Protein AF-A0A2U3MX87-F1 (afdb_monomer_lite)

Sequence (143 aa):
MASKYKKFPMKTIKDWESEDWVVFGEHQTQVGLPLYKGRIYGETYGHYAVILTKELVDFIKNSDLKLAELTLSLCISKDILACFKRRLNIQRKMHIPDYAWIEQHQEELMSLKKKQLQEFFQITAGQVDYRRNLLKRMKKDIK

pLDDT: mean 85.89, std 11.56, range [35.12, 94.75]

Foldseek 3Di:
DDPPDDQDFDDWDAAPVRFIWTFRDWDAFQQRDIWTWTGGPPDPDDDIDTGHHPVNVVCLVPDPDDLVVNCRRGVHDSVNVVVVCVVVVVDDPPPDPPVVVLVVCVVVLVPPDLVVCCVVVVDDSVVSVVSNVVSVVVVVVVD

Secondary structure (DSSP, 8-state):
------PPP-EEEE-TTS-EEEEEEEEE-TTSPEEEEEEETT--SS--EEE--HHHHHHHHH----HHHHHHHTT--HHHHHHHHHHTT---------HHHHHHTHHHHHHS-HHHHHHHHT--HHHHHHHHHHHHHHHHHT-

Radius of gyration: 24.62 Å; chains: 1; bounding box: 60×38×57 Å

Organism: NCBI:txid2126983

Structure (mmCIF, N/CA/C/O backbone):
data_AF-A0A2U3MX87-F1
#
_entry.id   AF-A0A2U3MX87-F1
#
loop_
_atom_site.group_PDB
_atom_site.id
_atom_site.type_symbol
_atom_site.label_atom_id
_atom_site.label_alt_id
_atom_site.label_comp_id
_atom_site.label_asym_id
_atom_site.label_entity_id
_atom_site.label_seq_id
_atom_site.pdbx_PDB_ins_code
_atom_site.Cartn_x
_atom_site.Cartn_y
_atom_site.Cartn_z
_atom_site.occupancy
_atom_site.B_iso_or_equiv
_atom_site.auth_seq_id
_atom_site.auth_comp_id
_atom_site.auth_asym_id
_atom_site.auth_atom_id
_atom_site.pdbx_PDB_model_num
ATOM 1 N N . MET A 1 1 ? 30.511 26.321 -10.573 1.00 35.12 1 MET A N 1
ATOM 2 C CA . MET A 1 1 ? 29.399 26.079 -11.521 1.00 35.12 1 MET A CA 1
ATOM 3 C C . MET A 1 1 ? 29.299 24.578 -11.756 1.00 35.12 1 MET A C 1
ATOM 5 O O . MET A 1 1 ? 30.197 24.016 -12.365 1.00 35.12 1 MET A O 1
ATOM 9 N N . ALA A 1 2 ? 28.297 23.900 -11.191 1.00 42.16 2 ALA A N 1
ATOM 10 C CA . ALA A 1 2 ? 28.156 22.453 -11.360 1.00 42.16 2 ALA A CA 1
ATOM 11 C C . ALA A 1 2 ? 27.646 22.154 -12.778 1.00 42.16 2 ALA A C 1
ATOM 13 O O . ALA A 1 2 ? 26.519 22.514 -13.121 1.00 42.16 2 ALA A O 1
ATOM 14 N N . SER A 1 3 ? 28.494 21.536 -13.602 1.00 44.50 3 SER A N 1
ATOM 15 C CA . SER A 1 3 ? 28.123 21.018 -14.919 1.00 44.50 3 SER A CA 1
ATOM 16 C C . SER A 1 3 ? 26.895 20.109 -14.779 1.00 44.50 3 SER A C 1
ATOM 18 O O . SER A 1 3 ? 26.948 19.073 -14.114 1.00 44.50 3 SER A O 1
ATOM 20 N N . LYS A 1 4 ? 25.756 20.519 -15.351 1.00 50.88 4 LYS A N 1
ATOM 21 C CA . LYS A 1 4 ? 24.553 19.682 -15.444 1.00 50.88 4 LYS A CA 1
ATOM 22 C C . LYS A 1 4 ? 24.839 18.580 -16.464 1.00 50.88 4 LYS A C 1
ATOM 24 O O . LYS A 1 4 ? 24.606 18.769 -17.654 1.00 50.88 4 LYS A O 1
ATOM 29 N N . TYR A 1 5 ? 25.360 17.443 -16.007 1.00 58.97 5 TYR A N 1
ATOM 30 C CA . TYR A 1 5 ? 25.562 16.270 -16.855 1.00 58.97 5 TYR A CA 1
ATOM 31 C C . TYR A 1 5 ? 24.258 15.909 -17.582 1.00 58.97 5 TYR A C 1
ATOM 33 O O . TYR A 1 5 ? 23.215 15.692 -16.957 1.00 58.97 5 TYR A O 1
ATOM 41 N N . LYS A 1 6 ? 24.316 15.870 -18.917 1.00 62.91 6 LYS A N 1
ATOM 42 C CA . LYS A 1 6 ? 23.206 15.438 -19.770 1.00 62.91 6 LYS A CA 1
ATOM 43 C C . LYS A 1 6 ? 22.998 13.943 -19.524 1.00 62.91 6 LYS A C 1
ATOM 45 O O . LYS A 1 6 ? 23.899 13.148 -19.765 1.00 62.91 6 LYS A O 1
ATOM 50 N N . LYS A 1 7 ? 21.839 13.562 -18.983 1.00 69.62 7 LYS A N 1
ATOM 51 C CA . LYS A 1 7 ? 21.504 12.148 -18.779 1.00 69.62 7 LYS A CA 1
ATOM 52 C C . LYS A 1 7 ? 21.136 11.538 -20.124 1.00 69.62 7 LYS A C 1
ATOM 54 O O . LYS A 1 7 ? 20.241 12.046 -20.798 1.00 69.62 7 LYS A O 1
ATOM 59 N N . PHE A 1 8 ? 21.832 10.475 -20.502 1.00 78.31 8 PHE A N 1
ATOM 60 C CA . PHE A 1 8 ? 21.557 9.741 -21.729 1.00 78.31 8 PHE A CA 1
ATOM 61 C C . PHE A 1 8 ? 20.572 8.601 -21.451 1.00 78.31 8 PHE A C 1
ATOM 63 O O . PHE A 1 8 ? 20.643 7.991 -20.381 1.00 78.31 8 PHE A O 1
ATOM 70 N N . PRO A 1 9 ? 19.633 8.337 -22.374 1.00 85.50 9 PRO A N 1
ATOM 71 C CA . PRO A 1 9 ? 18.716 7.215 -22.242 1.00 85.50 9 PRO A CA 1
ATOM 72 C C . PRO A 1 9 ? 19.496 5.898 -22.323 1.00 85.50 9 PRO A C 1
ATOM 74 O O . PRO A 1 9 ? 20.356 5.736 -23.183 1.00 85.50 9 PRO A O 1
ATOM 77 N N . MET A 1 10 ? 19.199 4.970 -21.417 1.00 87.31 10 MET A N 1
ATOM 78 C CA . MET A 1 10 ? 19.843 3.656 -21.352 1.00 87.31 10 MET A CA 1
ATOM 79 C C . MET A 1 10 ? 19.109 2.638 -22.225 1.00 87.31 10 MET A C 1
ATOM 81 O O . MET A 1 10 ? 19.714 1.966 -23.051 1.00 87.31 10 MET A O 1
ATOM 85 N N . LYS A 1 11 ? 17.795 2.514 -22.018 1.00 92.25 11 LYS A N 1
ATOM 86 C CA . LYS A 1 11 ? 16.914 1.558 -22.699 1.00 92.25 11 LYS A CA 1
ATOM 87 C C . LYS A 1 11 ? 15.463 2.022 -22.612 1.00 92.25 11 LYS A C 1
ATOM 89 O O . LYS A 1 11 ? 15.142 2.879 -21.787 1.00 92.25 11 LYS A O 1
ATOM 94 N N . THR A 1 12 ? 14.597 1.429 -23.424 1.00 93.19 12 THR A N 1
ATOM 95 C CA . THR A 1 12 ? 13.142 1.563 -23.291 1.00 93.19 12 THR A CA 1
ATOM 96 C C . THR A 1 12 ? 12.591 0.294 -22.657 1.00 93.19 12 THR A C 1
ATOM 98 O O . THR A 1 12 ? 12.984 -0.803 -23.053 1.00 93.19 12 THR A O 1
ATOM 101 N N . ILE A 1 13 ? 11.715 0.433 -21.667 1.00 94.38 13 ILE A N 1
ATOM 102 C CA . ILE A 1 13 ? 11.019 -0.690 -21.029 1.00 94.38 13 ILE A CA 1
ATOM 103 C C . ILE A 1 13 ? 9.522 -0.418 -20.988 1.00 94.38 13 ILE A C 1
ATOM 105 O O . ILE A 1 13 ? 9.110 0.737 -21.053 1.00 94.38 13 ILE A O 1
ATOM 109 N N . LYS A 1 14 ? 8.729 -1.475 -20.818 1.00 94.62 14 LYS A N 1
ATOM 110 C CA . LYS A 1 14 ? 7.302 -1.347 -20.536 1.00 94.62 14 LYS A CA 1
ATOM 111 C C . LYS A 1 14 ? 7.030 -1.356 -19.039 1.00 94.62 14 LYS A C 1
ATOM 113 O O . LYS A 1 14 ? 7.656 -2.116 -18.295 1.00 94.62 14 LYS A O 1
ATOM 118 N N . ASP A 1 15 ? 6.103 -0.516 -18.605 1.00 93.75 15 ASP A N 1
ATOM 119 C CA . ASP A 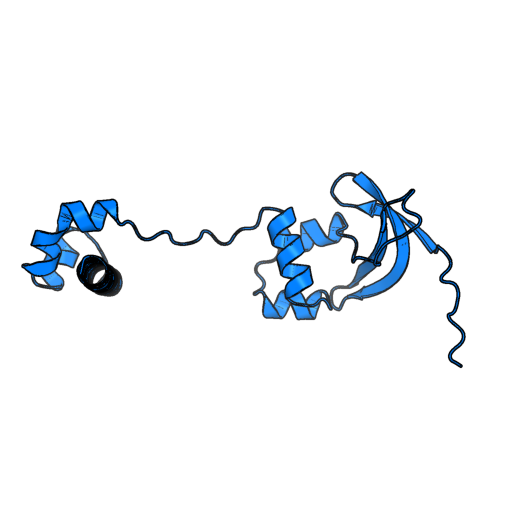1 15 ? 5.553 -0.595 -17.258 1.00 93.75 15 ASP A CA 1
ATOM 120 C C . ASP A 1 15 ? 4.474 -1.693 -17.152 1.00 93.75 15 ASP A C 1
ATOM 122 O O . ASP A 1 15 ? 4.228 -2.460 -18.089 1.00 93.75 15 ASP A O 1
ATOM 126 N N . TRP A 1 16 ? 3.855 -1.816 -15.978 1.00 93.56 16 TRP A N 1
ATOM 127 C CA . TRP A 1 16 ? 2.817 -2.815 -15.718 1.00 93.56 16 TRP A CA 1
ATOM 128 C C . TRP A 1 16 ? 1.516 -2.617 -16.523 1.00 93.56 16 TRP A C 1
ATOM 130 O O . TRP A 1 16 ? 0.759 -3.579 -16.656 1.00 93.56 16 TRP A O 1
ATOM 140 N N . GLU A 1 17 ? 1.271 -1.425 -17.079 1.00 92.81 17 GLU A N 1
ATOM 141 C CA . GLU A 1 17 ? 0.129 -1.100 -17.955 1.00 92.81 17 GLU A CA 1
ATOM 142 C C . GLU A 1 17 ? 0.505 -1.187 -19.444 1.00 92.81 17 GLU A C 1
ATOM 144 O O . GLU A 1 17 ? -0.309 -0.892 -20.313 1.00 92.81 17 GLU A O 1
ATOM 149 N N . SER A 1 18 ? 1.709 -1.685 -19.756 1.00 92.25 18 SER A N 1
ATOM 150 C CA . SER A 1 18 ? 2.283 -1.774 -21.108 1.00 92.25 18 SER A CA 1
ATOM 151 C C . SER A 1 18 ? 2.653 -0.429 -21.748 1.00 92.25 18 SER A C 1
ATOM 153 O O . SER A 1 18 ? 2.941 -0.393 -22.952 1.00 92.25 18 SER A O 1
ATOM 155 N N . GLU A 1 19 ? 2.709 0.646 -20.959 1.00 92.88 19 GLU A N 1
ATOM 156 C CA . GLU A 1 19 ? 3.188 1.961 -21.383 1.00 92.88 19 GLU A CA 1
ATOM 157 C C . GLU A 1 19 ? 4.709 1.927 -21.572 1.00 92.88 19 GLU A C 1
ATOM 159 O O . GLU A 1 19 ? 5.429 1.302 -20.792 1.00 92.88 19 GLU A O 1
ATOM 164 N N . ASP A 1 20 ? 5.214 2.583 -22.617 1.00 94.00 20 ASP A N 1
ATOM 165 C CA . ASP A 1 20 ? 6.646 2.637 -22.907 1.00 94.00 20 ASP A CA 1
ATOM 166 C C . ASP A 1 20 ? 7.332 3.755 -22.116 1.00 94.00 20 ASP A C 1
ATOM 168 O O . ASP A 1 20 ? 6.909 4.909 -22.122 1.00 94.00 20 ASP A O 1
ATOM 172 N N . TRP A 1 21 ? 8.445 3.419 -21.471 1.00 94.44 21 TRP A N 1
ATOM 173 C CA . TRP A 1 21 ? 9.229 4.319 -20.635 1.00 94.44 21 TRP A CA 1
ATOM 174 C C . TRP A 1 21 ? 10.694 4.314 -21.046 1.00 94.44 21 TRP A C 1
ATOM 176 O O . TRP A 1 21 ? 11.309 3.266 -21.231 1.00 94.44 21 TRP A O 1
ATOM 186 N N . VAL A 1 22 ? 11.293 5.499 -21.106 1.00 93.12 22 VAL A N 1
ATOM 187 C CA . VAL A 1 22 ? 12.729 5.670 -21.332 1.00 93.12 22 VAL A CA 1
ATOM 188 C C . VAL A 1 22 ? 13.450 5.678 -19.989 1.00 93.12 22 VAL A C 1
ATOM 190 O O . VAL A 1 22 ? 13.208 6.540 -19.139 1.00 93.12 22 VAL A O 1
ATOM 193 N N . VAL A 1 23 ? 14.365 4.730 -19.807 1.00 93.56 23 VAL A N 1
ATOM 194 C CA . VAL A 1 23 ? 15.144 4.526 -18.582 1.00 93.56 23 VAL A CA 1
ATOM 195 C C . VAL A 1 23 ? 16.404 5.384 -18.601 1.00 93.56 23 VAL A C 1
ATOM 197 O O . VAL A 1 23 ? 17.135 5.407 -19.587 1.00 93.56 23 VAL A O 1
ATOM 200 N N . PHE A 1 24 ? 16.691 6.047 -17.482 1.00 91.00 24 PHE A N 1
ATOM 201 C CA . PHE A 1 24 ? 17.898 6.861 -17.271 1.00 91.00 24 PHE A CA 1
ATOM 202 C C . PHE A 1 24 ? 18.685 6.449 -16.021 1.00 91.00 24 PHE A C 1
ATOM 204 O O . PHE A 1 24 ? 19.724 7.036 -15.721 1.00 91.00 24 PHE A O 1
ATOM 211 N N . GLY A 1 25 ? 18.169 5.490 -15.254 1.00 90.25 25 GLY A N 1
ATOM 212 C CA . GLY A 1 25 ? 18.844 4.913 -14.103 1.00 90.25 25 GLY A CA 1
ATOM 213 C C . GLY A 1 25 ? 18.256 3.556 -13.745 1.00 90.25 25 GLY A C 1
ATOM 214 O O . GLY A 1 25 ? 17.055 3.327 -13.895 1.00 90.25 25 GLY A O 1
ATOM 215 N N . GLU A 1 26 ? 19.118 2.680 -13.254 1.00 92.50 26 GLU A N 1
ATOM 216 C CA . GLU A 1 26 ? 18.798 1.336 -12.790 1.00 92.50 26 GLU A CA 1
ATOM 217 C C . GLU A 1 26 ? 19.509 1.120 -11.452 1.00 92.50 26 GLU A C 1
ATOM 219 O O . GLU A 1 26 ? 20.669 1.506 -11.289 1.00 92.50 26 GLU A O 1
ATOM 224 N N . HIS A 1 27 ? 18.803 0.550 -10.482 1.00 90.25 27 HIS A N 1
ATOM 225 C CA . HIS A 1 27 ? 19.359 0.175 -9.187 1.00 90.25 27 HIS A CA 1
ATOM 226 C C . HIS A 1 27 ? 18.832 -1.196 -8.777 1.00 90.25 27 HIS A C 1
ATOM 228 O O . HIS A 1 27 ? 17.669 -1.504 -9.018 1.00 90.25 27 HIS A O 1
ATOM 234 N N . GLN A 1 28 ? 19.674 -2.008 -8.147 1.00 91.31 28 GLN A N 1
ATOM 235 C CA . GLN A 1 28 ? 19.262 -3.309 -7.632 1.00 91.31 28 GLN A CA 1
ATOM 236 C C . GLN A 1 28 ? 18.696 -3.177 -6.222 1.00 91.31 28 GLN A C 1
ATOM 238 O O . GLN A 1 28 ? 19.302 -2.556 -5.352 1.00 91.31 28 GLN A O 1
ATOM 243 N N . THR A 1 29 ? 17.519 -3.754 -6.008 1.00 91.69 29 THR A N 1
ATOM 244 C CA . THR A 1 29 ? 16.879 -3.808 -4.689 1.00 91.69 29 THR A CA 1
ATOM 245 C C . THR A 1 29 ? 17.495 -4.911 -3.823 1.00 91.69 29 THR A C 1
ATOM 247 O O . THR A 1 29 ? 18.214 -5.775 -4.323 1.00 91.69 29 THR A O 1
ATOM 250 N N . GLN A 1 30 ? 17.202 -4.928 -2.517 1.00 90.38 30 GLN A N 1
ATOM 251 C CA . GLN A 1 30 ? 17.708 -5.981 -1.617 1.00 90.38 30 GLN A CA 1
ATOM 252 C C . GLN A 1 30 ? 17.171 -7.372 -1.975 1.00 90.38 30 GLN A C 1
ATOM 254 O O . GLN A 1 30 ? 17.795 -8.378 -1.653 1.00 90.38 30 GLN A O 1
ATOM 259 N N . VAL A 1 31 ? 16.024 -7.424 -2.653 1.00 89.62 31 VAL A N 1
ATOM 260 C CA . VAL A 1 31 ? 15.382 -8.661 -3.119 1.00 89.62 31 VAL A CA 1
ATOM 261 C C . VAL A 1 31 ? 15.819 -9.070 -4.528 1.00 89.62 31 VAL A C 1
ATOM 263 O O . VAL A 1 31 ? 15.266 -10.010 -5.087 1.00 89.62 31 VAL A O 1
ATOM 266 N N . GLY A 1 32 ? 16.800 -8.374 -5.115 1.00 90.00 32 GLY A N 1
ATOM 267 C CA . GLY A 1 32 ? 17.340 -8.687 -6.442 1.00 90.00 32 GLY A CA 1
ATOM 268 C C . GLY A 1 32 ? 16.436 -8.291 -7.613 1.00 90.00 32 GLY A C 1
ATOM 269 O O . GLY A 1 32 ? 16.704 -8.681 -8.746 1.00 90.00 32 GLY A O 1
ATOM 270 N N . LEU A 1 33 ? 15.368 -7.527 -7.357 1.00 91.56 33 LEU A N 1
ATOM 271 C CA . LEU A 1 33 ? 14.526 -6.956 -8.407 1.00 91.56 33 LEU A CA 1
ATOM 272 C C . LEU A 1 33 ? 15.131 -5.641 -8.913 1.00 91.56 33 LEU A C 1
ATOM 274 O O . LEU A 1 33 ? 15.530 -4.808 -8.086 1.00 91.56 33 LEU A O 1
ATOM 278 N N . PRO A 1 34 ? 15.163 -5.402 -10.233 1.00 92.00 34 PRO A N 1
ATOM 279 C CA . PRO A 1 34 ? 15.655 -4.150 -10.776 1.00 92.00 34 PRO A CA 1
ATOM 280 C C . PRO A 1 34 ? 14.636 -3.022 -10.572 1.00 92.00 34 PRO A C 1
ATOM 282 O O . PRO A 1 34 ? 13.465 -3.115 -10.942 1.00 92.00 34 PRO A O 1
ATOM 285 N N . LEU A 1 35 ? 15.105 -1.908 -10.017 1.00 93.75 35 LEU A N 1
ATOM 286 C CA . LEU A 1 35 ? 14.351 -0.671 -9.893 1.00 93.75 35 LEU A CA 1
ATOM 287 C C . LEU A 1 35 ? 14.780 0.310 -10.982 1.00 93.75 35 LEU A C 1
ATOM 289 O O . LEU A 1 35 ? 15.917 0.790 -11.002 1.00 93.75 35 LEU A O 1
ATOM 293 N N . TYR A 1 36 ? 13.848 0.652 -11.865 1.00 94.62 36 TYR A N 1
ATOM 294 C CA . TYR A 1 36 ? 14.102 1.572 -12.965 1.00 94.62 36 TYR A CA 1
ATOM 295 C C . TYR A 1 36 ? 13.620 2.981 -12.657 1.00 94.62 36 TYR A C 1
ATOM 297 O O . TYR A 1 36 ? 12.546 3.184 -12.092 1.00 94.62 36 TYR A O 1
ATOM 305 N N . LYS A 1 37 ? 14.403 3.972 -13.079 1.00 93.19 37 LYS A N 1
ATOM 306 C CA . LYS A 1 37 ? 14.041 5.384 -13.010 1.00 93.19 37 LYS A CA 1
ATOM 307 C C . LYS A 1 37 ? 14.084 5.998 -14.400 1.00 93.19 37 LYS A C 1
ATOM 309 O O . LYS A 1 37 ? 15.097 5.921 -15.096 1.00 93.19 37 LYS A O 1
ATOM 314 N N . GLY A 1 38 ? 12.991 6.634 -14.791 1.00 93.12 38 GLY A N 1
ATOM 315 C CA . GLY A 1 38 ? 12.823 7.120 -16.149 1.00 93.12 38 GLY A CA 1
ATOM 316 C C . GLY A 1 38 ? 11.667 8.090 -16.311 1.00 93.12 38 GLY A C 1
ATOM 317 O O . GLY A 1 38 ? 11.218 8.702 -15.343 1.00 93.12 38 GLY A O 1
ATOM 318 N N . ARG A 1 39 ? 11.234 8.250 -17.555 1.00 92.12 39 ARG A N 1
ATOM 319 C CA . ARG A 1 39 ? 10.082 9.066 -17.959 1.00 92.12 39 ARG A CA 1
ATOM 320 C C . ARG A 1 39 ? 9.307 8.344 -19.055 1.00 92.12 39 ARG A C 1
ATOM 322 O O . ARG A 1 39 ? 9.882 7.472 -19.710 1.00 92.12 39 ARG A O 1
ATOM 329 N N . ILE A 1 40 ? 8.061 8.739 -19.269 1.00 90.12 40 ILE A N 1
ATOM 330 C CA . ILE A 1 40 ? 7.224 8.190 -20.335 1.00 90.12 40 ILE A CA 1
ATOM 331 C C . ILE A 1 40 ? 7.875 8.482 -21.694 1.00 90.12 40 ILE A C 1
ATOM 333 O O . ILE A 1 40 ? 8.507 9.525 -21.906 1.00 90.12 40 ILE A O 1
ATOM 337 N N . TYR A 1 41 ? 7.797 7.519 -22.608 1.00 87.56 41 TYR A N 1
ATOM 338 C CA . TYR A 1 41 ? 8.317 7.662 -23.959 1.00 87.56 41 TYR A CA 1
ATOM 339 C C . TYR A 1 41 ? 7.591 8.794 -24.697 1.00 87.56 41 TYR A C 1
ATOM 341 O O . TYR A 1 41 ? 6.371 8.887 -24.679 1.00 87.56 41 TYR A O 1
ATOM 349 N N . GLY A 1 42 ? 8.354 9.673 -25.348 1.00 82.62 42 GLY A N 1
ATOM 350 C CA . GLY A 1 42 ? 7.817 10.859 -26.025 1.00 82.62 42 GLY A CA 1
ATOM 351 C C . GLY A 1 42 ? 7.740 12.119 -25.154 1.00 82.62 42 GLY A C 1
ATOM 352 O O . GLY A 1 42 ? 7.656 13.214 -25.705 1.00 82.62 42 GLY A O 1
ATOM 353 N N . GLU A 1 43 ? 7.874 12.021 -23.825 1.00 82.62 43 GLU A N 1
ATOM 354 C CA . GLU A 1 43 ? 7.946 13.211 -22.969 1.00 82.62 43 GLU A CA 1
ATOM 355 C C . GLU A 1 43 ? 9.351 13.832 -22.961 1.00 82.62 43 GLU A C 1
ATOM 357 O O . GLU A 1 43 ? 10.344 13.232 -22.533 1.00 82.62 43 GLU A O 1
ATOM 362 N N . THR A 1 44 ? 9.449 15.084 -23.411 1.00 72.31 44 THR A N 1
ATOM 363 C CA . THR A 1 44 ? 10.723 15.822 -23.472 1.00 72.31 44 THR A CA 1
ATOM 364 C C . THR A 1 44 ? 11.054 16.532 -22.158 1.00 72.31 44 THR A C 1
ATOM 366 O O . THR A 1 44 ? 12.234 16.676 -21.821 1.00 72.31 44 THR A O 1
ATOM 369 N N . TYR A 1 45 ? 10.030 16.913 -21.391 1.00 71.38 45 TYR A N 1
ATOM 370 C CA . TYR A 1 45 ? 10.113 17.657 -20.132 1.00 71.38 45 TYR A CA 1
ATOM 371 C C . TYR A 1 45 ? 9.391 16.892 -19.019 1.00 71.38 45 TYR A C 1
ATOM 373 O O . TYR A 1 45 ? 8.391 16.241 -19.284 1.00 71.38 45 TYR A O 1
ATOM 381 N N . GLY A 1 46 ? 9.892 16.966 -17.784 1.00 70.25 46 GLY A N 1
ATOM 382 C CA . GLY A 1 46 ? 9.280 16.290 -16.636 1.00 70.25 46 GLY A CA 1
ATOM 383 C C . GLY A 1 46 ? 10.296 15.784 -15.613 1.00 70.25 46 GLY A C 1
ATOM 384 O O . GLY A 1 46 ? 11.507 15.760 -15.858 1.00 70.25 46 GLY A O 1
ATOM 385 N N . HIS A 1 47 ? 9.798 15.390 -14.440 1.00 79.12 47 HIS A N 1
ATOM 386 C CA . HIS A 1 47 ? 10.609 14.750 -13.406 1.00 79.12 47 HIS A CA 1
ATOM 387 C C . HIS A 1 47 ? 10.756 13.254 -13.684 1.00 79.12 47 HIS A C 1
ATOM 389 O O . HIS A 1 47 ? 9.800 12.578 -14.044 1.00 79.12 47 HIS A O 1
ATOM 395 N N . TYR A 1 48 ? 11.953 12.717 -13.448 1.00 88.50 48 TYR A N 1
ATOM 396 C CA . TYR A 1 48 ? 12.173 11.276 -13.501 1.00 88.50 48 TYR A CA 1
ATOM 397 C C . TYR A 1 48 ? 11.409 10.568 -12.377 1.00 88.50 48 TYR A C 1
ATOM 399 O O . TYR A 1 48 ? 11.665 10.843 -11.198 1.00 88.50 48 TYR A O 1
ATOM 407 N N . ALA A 1 49 ? 10.559 9.612 -12.734 1.00 90.62 49 ALA A N 1
ATOM 408 C CA . ALA A 1 49 ? 9.803 8.781 -11.808 1.00 90.62 49 ALA A CA 1
ATOM 409 C C . ALA A 1 49 ? 10.381 7.362 -11.728 1.00 90.62 49 ALA A C 1
ATOM 411 O O . ALA A 1 49 ? 11.116 6.919 -12.613 1.00 90.62 49 ALA A O 1
ATOM 412 N N . VAL A 1 50 ? 10.069 6.658 -10.639 1.00 93.62 50 VAL A N 1
ATOM 413 C CA . VAL A 1 50 ? 10.336 5.219 -10.537 1.00 93.62 50 VAL A CA 1
ATOM 414 C C . VAL A 1 50 ? 9.281 4.484 -11.355 1.00 93.62 50 VAL A C 1
ATOM 416 O O . VAL A 1 50 ? 8.089 4.745 -11.194 1.00 93.62 50 VAL A O 1
ATOM 419 N N . ILE A 1 51 ? 9.727 3.587 -12.227 1.00 94.38 51 ILE A N 1
ATOM 420 C CA . ILE A 1 51 ? 8.867 2.849 -13.149 1.00 94.38 51 ILE A CA 1
ATOM 421 C C . ILE A 1 51 ? 8.323 1.622 -12.422 1.00 94.38 51 ILE A C 1
ATOM 423 O O . ILE A 1 51 ? 9.087 0.824 -11.876 1.00 94.38 51 ILE A O 1
ATOM 427 N N . LEU A 1 52 ? 7.000 1.476 -12.410 1.00 94.31 52 LEU A N 1
ATOM 428 C CA . LEU A 1 52 ? 6.321 0.336 -11.806 1.00 94.31 52 LEU A CA 1
ATOM 429 C C . LEU A 1 52 ? 6.283 -0.817 -12.817 1.00 94.31 52 LEU A C 1
ATOM 431 O O . LEU A 1 52 ? 5.376 -0.900 -13.639 1.00 94.31 52 LEU A O 1
ATOM 435 N N . THR A 1 53 ? 7.297 -1.679 -12.792 1.00 94.75 53 THR A N 1
ATOM 436 C CA . THR A 1 53 ? 7.373 -2.855 -13.670 1.00 94.75 53 THR A CA 1
ATOM 437 C C . THR A 1 53 ? 6.458 -3.977 -13.195 1.00 94.75 53 THR A C 1
ATOM 439 O O . THR A 1 53 ? 6.075 -4.038 -12.026 1.00 94.75 53 THR A O 1
ATOM 442 N N . LYS A 1 54 ? 6.143 -4.914 -14.095 1.00 93.38 54 LYS A N 1
ATOM 443 C CA . LYS A 1 54 ? 5.325 -6.092 -13.780 1.00 93.38 54 LYS A CA 1
ATOM 444 C C . LYS A 1 54 ? 5.894 -6.917 -12.617 1.00 93.38 54 LYS A C 1
ATOM 446 O O . LYS A 1 54 ? 5.155 -7.269 -11.710 1.00 93.38 54 LYS A O 1
ATOM 451 N N . GLU A 1 55 ? 7.208 -7.120 -12.589 1.00 92.38 55 GLU A N 1
ATOM 452 C CA . GLU A 1 55 ? 7.904 -7.836 -11.510 1.00 92.38 55 GLU A CA 1
ATOM 453 C C . GLU A 1 55 ? 7.705 -7.164 -10.143 1.00 92.38 55 GLU A C 1
ATOM 455 O O . GLU A 1 55 ? 7.429 -7.832 -9.146 1.00 92.38 55 GLU A O 1
ATOM 460 N N . LEU A 1 56 ? 7.781 -5.827 -10.094 1.00 92.75 56 LEU A N 1
ATOM 461 C CA . LEU A 1 56 ? 7.511 -5.066 -8.874 1.00 92.75 56 LEU A CA 1
ATOM 462 C C . LEU A 1 56 ? 6.043 -5.184 -8.455 1.00 92.75 56 LEU A C 1
ATOM 464 O O . LEU A 1 56 ? 5.756 -5.291 -7.264 1.00 92.75 56 LEU A O 1
ATOM 468 N N . VAL A 1 57 ? 5.111 -5.175 -9.411 1.00 93.12 57 VAL A N 1
ATOM 469 C CA . VAL A 1 57 ? 3.683 -5.377 -9.130 1.00 93.12 57 VAL A CA 1
ATOM 470 C C . VAL A 1 57 ? 3.430 -6.756 -8.534 1.00 93.12 57 VAL A C 1
ATOM 472 O O . VAL A 1 57 ? 2.749 -6.848 -7.511 1.00 93.12 57 VAL A O 1
ATOM 475 N N . ASP A 1 58 ? 3.988 -7.801 -9.138 1.00 92.69 58 ASP A N 1
ATOM 476 C CA . ASP A 1 58 ? 3.830 -9.178 -8.677 1.00 92.69 58 ASP A CA 1
ATOM 477 C C . ASP A 1 58 ? 4.425 -9.350 -7.275 1.00 92.69 58 ASP A C 1
ATOM 479 O O . ASP A 1 58 ? 3.786 -9.933 -6.399 1.00 92.69 58 ASP A O 1
ATOM 483 N N . PHE A 1 59 ? 5.592 -8.756 -7.010 1.00 91.88 59 PHE A N 1
ATOM 484 C CA . PHE A 1 59 ? 6.183 -8.751 -5.675 1.00 91.88 59 PHE A CA 1
ATOM 485 C C . PHE A 1 59 ? 5.299 -8.027 -4.649 1.00 91.88 59 PHE A C 1
ATOM 487 O O . PHE A 1 59 ? 4.996 -8.586 -3.600 1.00 91.88 59 PHE A O 1
ATOM 494 N N . ILE A 1 60 ? 4.825 -6.812 -4.954 1.00 91.25 60 ILE A N 1
ATOM 495 C CA . ILE A 1 60 ? 3.989 -6.017 -4.035 1.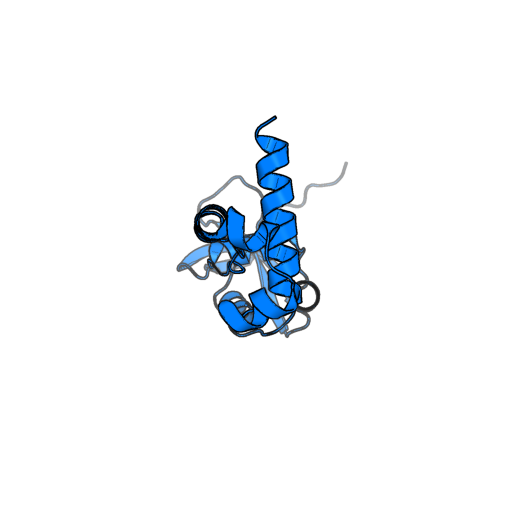00 91.25 60 ILE A CA 1
ATOM 496 C C . ILE A 1 60 ? 2.645 -6.705 -3.748 1.00 91.25 60 ILE A C 1
ATOM 498 O O . ILE A 1 60 ? 2.125 -6.578 -2.637 1.00 91.25 60 ILE A O 1
ATOM 502 N N . LYS A 1 61 ? 2.055 -7.390 -4.736 1.00 89.94 61 LYS A N 1
ATOM 503 C CA . LYS A 1 61 ? 0.764 -8.082 -4.585 1.00 89.94 61 LYS A CA 1
ATOM 504 C C . LYS A 1 61 ? 0.880 -9.390 -3.808 1.00 89.94 61 LYS A C 1
ATOM 506 O O . LYS A 1 61 ? -0.024 -9.690 -3.036 1.00 89.94 61 LYS A O 1
ATOM 511 N N . ASN A 1 62 ? 1.963 -10.139 -4.005 1.00 88.88 62 ASN A N 1
ATOM 512 C CA . ASN A 1 62 ? 2.160 -11.451 -3.382 1.00 88.88 62 ASN A CA 1
ATOM 513 C C . ASN A 1 62 ? 2.910 -11.383 -2.043 1.00 88.88 62 ASN A C 1
ATOM 515 O O . ASN A 1 62 ? 3.060 -12.396 -1.368 1.00 88.88 62 ASN A O 1
ATOM 519 N N . SER A 1 63 ? 3.405 -10.208 -1.648 1.00 85.31 63 SER A N 1
ATOM 520 C CA . SER A 1 63 ? 4.091 -10.030 -0.372 1.00 85.31 63 SER A CA 1
ATOM 521 C C . SER A 1 63 ? 3.117 -9.862 0.798 1.00 85.31 63 SER A C 1
ATOM 523 O O . SER A 1 63 ? 2.327 -8.916 0.813 1.00 85.31 63 SER A O 1
ATOM 525 N N . ASP A 1 64 ? 3.298 -10.658 1.851 1.00 83.25 64 ASP A N 1
ATOM 526 C CA . ASP A 1 64 ? 2.657 -10.448 3.164 1.00 83.25 64 ASP A CA 1
ATOM 527 C C . ASP A 1 64 ? 3.405 -9.431 4.052 1.00 83.25 64 ASP A C 1
ATOM 529 O O . ASP A 1 64 ? 3.050 -9.183 5.208 1.00 83.25 64 ASP A O 1
ATOM 533 N N . LEU A 1 65 ? 4.461 -8.819 3.513 1.00 83.69 65 LEU A N 1
ATOM 534 C CA . LEU A 1 65 ? 5.349 -7.913 4.233 1.00 83.69 65 LEU A CA 1
ATOM 535 C C . LEU A 1 65 ? 4.644 -6.625 4.684 1.00 83.69 65 LEU A C 1
ATOM 537 O O . LEU A 1 65 ? 3.816 -6.024 3.982 1.00 83.69 65 LEU A O 1
ATOM 541 N N . LYS A 1 66 ? 5.039 -6.126 5.861 1.00 85.62 66 LYS A N 1
ATOM 542 C CA . LYS A 1 66 ? 4.563 -4.826 6.352 1.00 85.62 66 LYS A CA 1
ATOM 543 C C . LYS A 1 66 ? 5.131 -3.696 5.493 1.00 85.62 66 LYS A C 1
ATOM 545 O O . LYS A 1 66 ? 6.172 -3.816 4.860 1.00 85.62 66 LYS A O 1
ATOM 550 N N . LEU A 1 67 ? 4.475 -2.530 5.526 1.00 84.31 67 LEU A N 1
ATOM 551 C CA . LEU A 1 67 ? 4.883 -1.355 4.738 1.00 84.31 67 LEU A CA 1
ATOM 552 C C . LEU A 1 67 ? 6.369 -0.991 4.930 1.00 84.31 67 LEU A C 1
ATOM 554 O O . LEU A 1 67 ? 7.035 -0.664 3.957 1.00 84.31 67 LEU A O 1
ATOM 558 N N . ALA A 1 68 ? 6.875 -1.047 6.167 1.00 85.81 68 ALA A N 1
ATOM 559 C CA . ALA A 1 68 ? 8.263 -0.706 6.479 1.00 85.81 68 ALA A CA 1
ATOM 560 C C . ALA A 1 68 ? 9.265 -1.706 5.876 1.00 85.81 68 ALA A C 1
ATOM 562 O O . ALA A 1 68 ? 10.260 -1.300 5.279 1.00 85.81 68 ALA A O 1
ATOM 563 N N . GLU A 1 69 ? 8.970 -3.001 5.979 1.00 90.00 69 GLU A N 1
ATOM 564 C CA . GLU A 1 69 ? 9.777 -4.074 5.389 1.00 90.00 69 GLU A CA 1
ATOM 565 C C . GLU A 1 69 ? 9.775 -3.966 3.862 1.00 90.00 69 GLU A C 1
ATOM 567 O O . GLU A 1 69 ? 10.831 -4.034 3.241 1.00 90.00 69 GLU A O 1
ATOM 572 N N . LEU A 1 70 ? 8.619 -3.666 3.259 1.00 90.31 70 LEU A N 1
ATOM 573 C CA . LEU A 1 70 ? 8.517 -3.431 1.819 1.00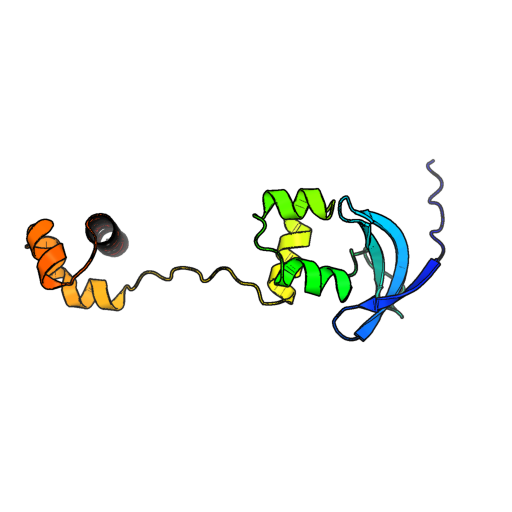 90.31 70 LEU A CA 1
ATOM 574 C C . LEU A 1 70 ? 9.388 -2.266 1.351 1.00 90.31 70 LEU A C 1
ATOM 576 O O . LEU A 1 70 ? 10.116 -2.412 0.373 1.00 90.31 70 LEU A O 1
ATOM 580 N N . THR A 1 71 ? 9.362 -1.130 2.053 1.00 92.19 71 THR A N 1
ATOM 581 C CA . THR A 1 71 ? 10.209 0.016 1.682 1.00 92.19 71 THR A CA 1
ATOM 582 C C . THR A 1 71 ? 11.699 -0.296 1.757 1.00 92.19 71 THR A C 1
ATOM 584 O O . THR A 1 71 ? 12.450 0.164 0.901 1.00 92.19 71 THR A O 1
ATOM 587 N N . LEU A 1 72 ? 12.118 -1.098 2.742 1.00 92.31 72 LEU A N 1
ATOM 588 C CA . LEU A 1 72 ? 13.509 -1.534 2.874 1.00 92.31 72 LEU A CA 1
ATOM 589 C C . LEU A 1 72 ? 13.884 -2.507 1.754 1.00 92.31 72 LEU A C 1
ATOM 591 O O . LEU A 1 72 ? 14.873 -2.285 1.063 1.00 92.31 72 LEU A O 1
ATOM 595 N N . SER A 1 73 ? 13.046 -3.521 1.520 1.00 91.44 73 SER A N 1
ATOM 596 C CA . SER A 1 73 ? 13.286 -4.558 0.513 1.00 91.44 73 SER A CA 1
ATOM 597 C C . SER A 1 73 ? 13.422 -3.988 -0.901 1.00 91.44 73 SER A C 1
ATOM 599 O O . SER A 1 73 ? 14.320 -4.381 -1.639 1.00 91.44 73 SER A O 1
ATOM 601 N N . LEU A 1 74 ? 12.572 -3.015 -1.247 1.00 90.81 74 LEU A N 1
ATOM 602 C CA . LEU A 1 74 ? 12.519 -2.378 -2.561 1.00 90.81 74 LEU A CA 1
ATOM 603 C C . LEU A 1 74 ? 13.411 -1.133 -2.667 1.00 90.81 74 LEU A C 1
ATOM 605 O O . LEU A 1 74 ? 13.452 -0.515 -3.726 1.00 90.81 74 LEU A O 1
ATOM 609 N N . CYS A 1 75 ? 14.102 -0.734 -1.595 1.00 91.75 75 CYS A N 1
ATOM 610 C CA . CYS A 1 75 ? 14.921 0.482 -1.554 1.00 91.75 75 CYS A CA 1
ATOM 611 C C . CYS A 1 75 ? 14.172 1.754 -2.019 1.00 91.75 75 CYS A C 1
ATOM 613 O O . CYS A 1 75 ? 14.756 2.631 -2.659 1.00 91.75 75 CYS A O 1
ATOM 615 N N . ILE A 1 76 ? 12.874 1.874 -1.711 1.00 91.88 76 ILE A N 1
ATOM 616 C CA . ILE A 1 76 ? 12.034 3.025 -2.093 1.00 91.88 76 ILE A CA 1
ATOM 617 C C . ILE A 1 76 ? 11.469 3.751 -0.876 1.00 91.88 76 ILE A C 1
ATOM 619 O O . ILE A 1 76 ? 11.261 3.171 0.190 1.00 91.88 76 ILE A O 1
ATOM 623 N N . SER A 1 77 ? 11.159 5.037 -1.047 1.00 91.94 77 SER A N 1
ATOM 624 C CA . SER A 1 77 ? 10.487 5.810 -0.005 1.00 91.94 77 SER A CA 1
ATOM 625 C C . SER A 1 77 ? 9.051 5.325 0.226 1.00 91.94 77 SER A C 1
ATOM 627 O O . SER A 1 77 ? 8.402 4.749 -0.655 1.00 91.94 77 SER A O 1
ATOM 629 N N . LYS A 1 78 ? 8.524 5.621 1.419 1.00 90.31 78 LYS A N 1
ATOM 630 C CA . LYS A 1 78 ? 7.123 5.343 1.775 1.00 90.31 78 LYS A CA 1
ATOM 631 C C . LYS A 1 78 ? 6.143 6.004 0.804 1.00 90.31 78 LYS A C 1
ATOM 633 O O . LYS A 1 78 ? 5.130 5.394 0.478 1.00 90.31 78 LYS A O 1
ATOM 638 N N . ASP A 1 79 ? 6.463 7.201 0.316 1.00 90.00 79 ASP A N 1
ATOM 639 C CA . ASP A 1 79 ? 5.599 7.951 -0.599 1.00 90.00 79 ASP A CA 1
ATOM 640 C C . ASP A 1 79 ? 5.496 7.279 -1.968 1.00 90.00 79 ASP A C 1
ATOM 642 O O . ASP A 1 79 ? 4.395 7.136 -2.500 1.00 90.00 79 ASP A O 1
ATOM 646 N N . ILE A 1 80 ? 6.620 6.792 -2.508 1.00 91.44 80 ILE A N 1
ATOM 647 C CA . ILE A 1 80 ? 6.641 6.047 -3.776 1.00 91.44 80 ILE A CA 1
ATOM 648 C C . ILE A 1 80 ? 5.828 4.759 -3.629 1.00 91.44 80 ILE A C 1
ATOM 650 O O . ILE A 1 80 ? 4.946 4.489 -4.446 1.00 91.44 80 ILE A O 1
ATOM 654 N N . LEU A 1 81 ? 6.056 4.000 -2.552 1.00 91.75 81 LEU A N 1
ATOM 655 C CA . LEU A 1 81 ? 5.303 2.774 -2.291 1.00 91.75 81 LEU A CA 1
ATOM 656 C C . LEU A 1 81 ? 3.799 3.047 -2.118 1.00 91.75 81 LEU A C 1
ATOM 658 O O . LEU A 1 81 ? 2.971 2.274 -2.598 1.00 91.75 81 LEU A O 1
ATOM 662 N N . ALA A 1 82 ? 3.422 4.148 -1.463 1.00 88.50 82 ALA A N 1
ATOM 663 C CA . ALA A 1 82 ? 2.026 4.549 -1.326 1.00 88.50 82 ALA A CA 1
ATOM 664 C C . ALA A 1 82 ? 1.392 4.896 -2.683 1.00 88.50 82 ALA A C 1
ATOM 666 O O . ALA A 1 82 ? 0.262 4.482 -2.945 1.00 88.50 82 ALA A O 1
ATOM 667 N N . CYS A 1 83 ? 2.110 5.603 -3.562 1.00 89.38 83 CYS A N 1
ATOM 668 C CA . CYS A 1 83 ? 1.664 5.871 -4.931 1.00 89.38 83 CYS A CA 1
ATOM 669 C C . CYS A 1 83 ? 1.469 4.578 -5.734 1.00 89.38 83 CYS A C 1
ATOM 671 O O . CYS A 1 83 ? 0.446 4.433 -6.402 1.00 89.38 83 CYS A O 1
ATOM 673 N N . PHE A 1 84 ? 2.388 3.614 -5.622 1.00 91.81 84 PHE A N 1
ATOM 674 C CA . PHE A 1 84 ? 2.250 2.305 -6.270 1.00 91.81 84 PHE A CA 1
ATOM 675 C C . PHE A 1 84 ? 1.037 1.538 -5.754 1.00 91.81 84 PHE A C 1
ATOM 677 O O . PHE A 1 84 ? 0.215 1.091 -6.548 1.00 91.81 84 PHE A O 1
ATOM 684 N N . LYS A 1 85 ? 0.851 1.450 -4.433 1.00 89.00 85 LYS A N 1
ATOM 685 C CA . LYS A 1 85 ? -0.325 0.781 -3.855 1.00 89.00 85 LYS A CA 1
ATOM 686 C C . LYS A 1 85 ? -1.639 1.436 -4.281 1.00 89.00 85 LYS A C 1
ATOM 688 O O . LYS A 1 85 ? -2.593 0.716 -4.561 1.00 89.00 85 LYS A O 1
ATOM 693 N N . ARG A 1 86 ? -1.684 2.772 -4.382 1.00 86.94 86 ARG A N 1
ATOM 694 C CA . ARG A 1 86 ? -2.846 3.500 -4.921 1.00 86.94 86 ARG A CA 1
ATOM 695 C C . ARG A 1 86 ? -3.115 3.140 -6.383 1.00 86.94 86 ARG A C 1
ATOM 697 O O . ARG A 1 86 ? -4.248 2.800 -6.697 1.00 86.94 86 ARG A O 1
ATOM 704 N N . ARG A 1 87 ? -2.088 3.157 -7.241 1.00 88.38 87 ARG A N 1
ATOM 705 C CA . ARG A 1 87 ? -2.202 2.764 -8.660 1.00 88.38 87 ARG A CA 1
ATOM 706 C C . ARG A 1 87 ? -2.693 1.328 -8.834 1.00 88.38 87 ARG A C 1
ATOM 708 O O . ARG A 1 87 ? -3.554 1.070 -9.658 1.00 88.38 87 ARG A O 1
ATOM 715 N N . LEU A 1 88 ? -2.209 0.412 -8.000 1.00 88.75 88 LEU A N 1
ATOM 716 C CA . LEU A 1 88 ? -2.612 -0.996 -8.020 1.00 88.75 88 LEU A CA 1
ATOM 717 C C . LEU A 1 88 ? -3.965 -1.265 -7.345 1.00 88.75 88 LEU A C 1
ATOM 719 O O . LEU A 1 88 ? -4.363 -2.422 -7.222 1.00 88.75 88 LEU A O 1
ATOM 723 N N . ASN A 1 89 ? -4.642 -0.222 -6.858 1.00 84.88 89 ASN A N 1
ATOM 724 C CA . ASN A 1 89 ? -5.853 -0.304 -6.046 1.00 84.88 89 ASN A CA 1
ATOM 725 C C . ASN A 1 89 ? -5.731 -1.259 -4.838 1.00 84.88 89 ASN A C 1
ATOM 727 O O . ASN A 1 89 ? -6.711 -1.831 -4.363 1.00 84.88 89 ASN A O 1
ATOM 731 N N . ILE A 1 90 ? -4.516 -1.408 -4.301 1.00 81.38 90 ILE A N 1
ATOM 732 C CA . ILE A 1 90 ? -4.231 -2.148 -3.067 1.00 81.38 90 ILE A CA 1
ATOM 733 C C . ILE A 1 90 ? -4.509 -1.191 -1.907 1.00 81.38 90 ILE A C 1
ATOM 735 O O . ILE A 1 90 ? -3.611 -0.694 -1.221 1.00 81.38 90 ILE A O 1
ATOM 739 N N . GLN A 1 91 ? -5.781 -0.849 -1.732 1.00 66.25 91 GLN A N 1
ATOM 740 C CA . GLN A 1 91 ? -6.216 -0.050 -0.600 1.00 66.25 91 GLN A CA 1
ATOM 741 C C . GLN A 1 91 ? -6.306 -0.958 0.625 1.00 66.25 91 GLN A C 1
ATOM 743 O O . GLN A 1 91 ? -6.898 -2.037 0.581 1.00 66.25 91 GLN A O 1
ATOM 748 N N . ARG A 1 92 ? -5.756 -0.511 1.762 1.00 63.53 92 ARG A N 1
ATOM 749 C CA . ARG A 1 92 ? -6.219 -1.054 3.043 1.00 63.53 92 ARG A CA 1
ATOM 750 C C . ARG A 1 92 ? -7.713 -0.771 3.091 1.00 63.53 92 ARG A C 1
ATOM 752 O O . ARG A 1 92 ? -8.080 0.393 2.953 1.00 63.53 92 ARG A O 1
ATOM 759 N N . LYS A 1 93 ? -8.547 -1.800 3.287 1.00 58.38 93 LYS A N 1
ATOM 760 C CA . LYS A 1 93 ? -9.965 -1.598 3.604 1.00 58.38 93 LYS A CA 1
ATOM 761 C C . LYS A 1 93 ? -10.009 -0.620 4.774 1.00 58.38 93 LYS A C 1
ATOM 763 O O . LYS A 1 93 ? -9.629 -0.982 5.888 1.00 58.38 93 LYS A O 1
ATOM 768 N N . MET A 1 94 ? -10.367 0.636 4.508 1.00 57.69 94 MET A N 1
ATOM 769 C CA . MET A 1 94 ? -10.637 1.566 5.589 1.00 57.69 94 MET A CA 1
ATOM 770 C C . 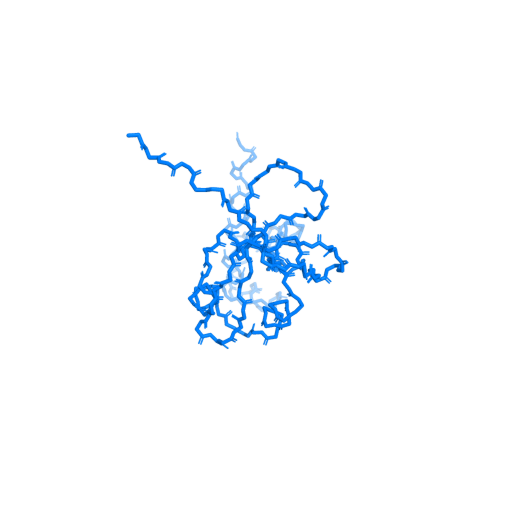MET A 1 94 ? -11.814 0.968 6.339 1.00 57.69 94 MET A C 1
ATOM 772 O O . MET A 1 94 ? -12.841 0.653 5.740 1.00 57.69 94 MET A O 1
ATOM 776 N N . HIS A 1 95 ? -11.631 0.732 7.633 1.00 62.41 95 HIS A N 1
ATOM 777 C CA . HIS A 1 95 ? -12.750 0.379 8.482 1.00 62.41 95 HIS A CA 1
ATOM 778 C C . HIS A 1 95 ? -13.614 1.632 8.593 1.00 62.41 95 HIS A C 1
ATOM 780 O O . HIS A 1 95 ? -13.309 2.531 9.376 1.00 62.41 95 HIS A O 1
ATOM 786 N N . ILE A 1 96 ? -14.617 1.727 7.723 1.00 68.69 96 ILE A N 1
ATOM 787 C CA . ILE A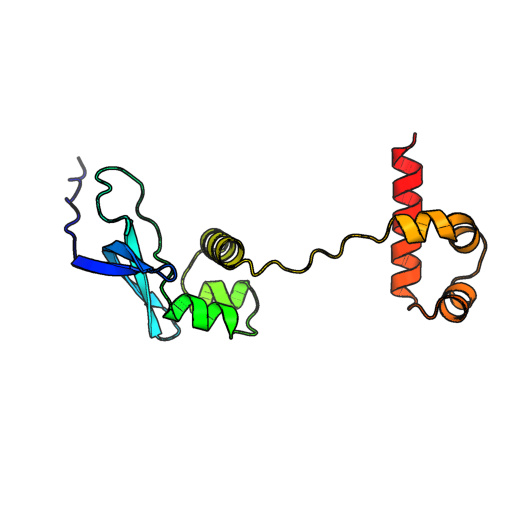 1 96 ? -15.629 2.770 7.800 1.00 68.69 96 ILE A CA 1
ATOM 788 C C . ILE A 1 96 ? -16.471 2.428 9.032 1.00 68.69 96 ILE A C 1
ATOM 790 O O . ILE A 1 96 ? -16.994 1.311 9.100 1.00 68.69 96 ILE A O 1
ATOM 794 N N . PRO A 1 97 ? -16.554 3.326 10.027 1.00 74.44 97 PRO A N 1
ATOM 795 C CA . PRO A 1 97 ? -17.414 3.102 11.175 1.00 74.44 97 PRO A CA 1
ATOM 796 C C . PRO A 1 97 ? -18.862 2.939 10.710 1.00 74.44 97 PRO A C 1
ATOM 798 O O . PRO A 1 97 ? -19.344 3.721 9.894 1.00 74.44 97 PRO A O 1
ATOM 801 N N . ASP A 1 98 ? -19.553 1.928 11.228 1.00 83.31 98 ASP A N 1
ATOM 802 C CA . ASP A 1 98 ? -20.959 1.679 10.907 1.00 83.31 98 ASP A CA 1
ATOM 803 C C . ASP A 1 98 ? -21.859 2.639 11.699 1.00 83.31 98 ASP A C 1
ATOM 805 O O . ASP A 1 98 ? -22.379 2.314 12.768 1.00 83.31 98 ASP A O 1
ATOM 809 N N . TYR A 1 99 ? -21.947 3.878 11.211 1.00 85.50 99 TYR A N 1
ATOM 810 C CA . TYR A 1 99 ? -22.725 4.942 11.843 1.00 85.50 99 TYR A CA 1
ATOM 811 C C . TYR A 1 99 ? -24.224 4.625 11.862 1.00 85.50 99 TYR A C 1
ATOM 813 O O . TYR A 1 99 ? -24.870 4.877 12.874 1.00 85.50 99 TYR A O 1
ATOM 821 N N . ALA A 1 100 ? -24.750 4.004 10.801 1.00 87.31 100 ALA A N 1
ATOM 822 C CA . ALA A 1 100 ? -26.162 3.634 10.703 1.00 87.31 100 ALA A CA 1
ATOM 823 C C . ALA A 1 100 ? -26.564 2.649 11.810 1.00 87.31 100 ALA A C 1
ATOM 825 O O . ALA A 1 100 ? -27.566 2.852 12.493 1.00 87.31 100 ALA A O 1
ATOM 826 N N . TRP A 1 101 ? -25.734 1.630 12.057 1.00 90.50 101 TRP A N 1
ATOM 827 C CA . TRP A 1 101 ? -25.962 0.696 13.159 1.00 90.50 101 TRP A CA 1
ATOM 828 C C . TRP A 1 101 ? -25.942 1.397 14.525 1.00 90.50 101 TRP A C 1
ATOM 830 O O . TRP A 1 101 ? -26.737 1.082 15.408 1.00 90.50 101 TRP A O 1
ATOM 840 N N . ILE A 1 102 ? -25.035 2.359 14.719 1.00 90.25 102 ILE A N 1
ATOM 841 C CA . ILE A 1 102 ? -24.909 3.093 15.987 1.00 90.25 102 ILE A CA 1
ATOM 842 C C . ILE A 1 102 ? -26.117 4.000 16.236 1.00 90.25 102 ILE A C 1
ATOM 844 O O . ILE A 1 102 ? -26.556 4.092 17.381 1.00 90.25 102 ILE A O 1
ATOM 848 N N . GLU A 1 103 ? -26.649 4.650 15.200 1.00 88.94 103 GLU A N 1
ATOM 849 C CA . GLU A 1 103 ? -27.870 5.457 15.305 1.00 88.94 103 GLU A CA 1
ATOM 850 C C . GLU A 1 103 ? -29.081 4.588 15.629 1.00 88.94 103 GLU A C 1
ATOM 852 O O . GLU A 1 103 ? -29.830 4.908 16.552 1.00 88.94 103 GLU A O 1
ATOM 857 N N . GLN A 1 104 ? -29.227 3.458 14.932 1.00 92.12 104 GLN A N 1
ATOM 858 C CA . GLN A 1 104 ? -30.335 2.531 15.144 1.00 92.12 104 GLN A CA 1
ATOM 859 C C . GLN A 1 104 ? -30.352 1.953 16.566 1.00 92.12 104 GLN A C 1
ATOM 861 O O . GLN A 1 104 ? -31.428 1.769 17.126 1.00 92.12 104 GLN A O 1
ATOM 866 N N . HIS A 1 105 ? -29.177 1.701 17.153 1.00 91.50 105 HIS A N 1
ATOM 867 C CA . HIS A 1 105 ? -29.036 1.070 18.472 1.00 91.50 105 HIS A CA 1
ATOM 868 C C . HIS A 1 105 ? -28.535 2.023 19.568 1.00 91.50 105 HIS A C 1
ATOM 870 O O . HIS A 1 105 ? -27.880 1.621 20.541 1.00 91.50 105 HIS A O 1
ATOM 876 N N . GLN A 1 106 ? -28.773 3.326 19.400 1.00 90.12 106 GLN A N 1
ATOM 877 C CA . GLN A 1 106 ? -28.272 4.349 20.313 1.00 90.12 106 GLN A CA 1
ATOM 878 C C . GLN A 1 106 ? -28.799 4.159 21.747 1.00 90.12 106 GLN A C 1
ATOM 880 O O . GLN A 1 106 ? -28.062 4.401 22.712 1.00 90.12 106 GLN A O 1
ATOM 885 N N . GLU A 1 107 ? -30.064 3.773 21.908 1.00 88.44 107 GLU A N 1
ATOM 886 C CA . GLU A 1 107 ? -30.701 3.642 23.221 1.00 88.44 107 GLU A CA 1
ATOM 887 C C . GLU A 1 107 ? -30.135 2.455 24.002 1.00 88.44 107 GLU A C 1
ATOM 889 O O . GLU A 1 107 ? -29.777 2.586 25.177 1.00 88.44 107 GLU A O 1
ATOM 894 N N . GLU A 1 108 ? -29.953 1.318 23.338 1.00 91.19 108 GLU A N 1
ATOM 895 C CA . GLU A 1 108 ? -29.364 0.101 23.890 1.00 91.19 108 GLU A CA 1
ATOM 896 C C . GLU A 1 108 ? -27.902 0.339 24.278 1.00 91.19 108 GLU A C 1
ATOM 898 O O . GLU A 1 108 ? -27.465 -0.047 25.367 1.00 91.19 108 GLU A O 1
ATOM 903 N N . LEU A 1 109 ? -27.142 1.045 23.432 1.00 90.44 109 LEU A N 1
ATOM 904 C CA . LEU A 1 109 ? -25.747 1.395 23.709 1.00 90.44 109 LEU A CA 1
ATOM 905 C C . LEU A 1 109 ? -25.592 2.254 24.972 1.00 90.44 109 LEU A C 1
ATOM 907 O O . LEU A 1 109 ? -24.580 2.112 25.676 1.00 90.44 109 LEU A O 1
ATOM 911 N N . MET A 1 1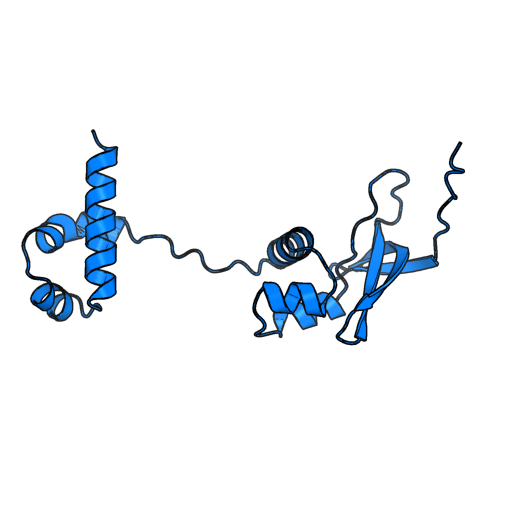10 ? -26.565 3.125 25.258 1.00 88.56 110 MET A N 1
ATOM 912 C CA . MET A 1 110 ? -26.568 4.020 26.420 1.00 88.56 110 MET A CA 1
ATOM 913 C C . MET A 1 110 ? -27.101 3.349 27.690 1.00 88.56 110 MET A C 1
ATOM 915 O O . MET A 1 110 ? -26.595 3.637 28.774 1.00 88.56 110 MET A O 1
ATOM 919 N N . SER A 1 111 ? -28.096 2.470 27.567 1.00 90.00 111 SER A N 1
ATOM 920 C CA . SER A 1 111 ? -28.834 1.905 28.705 1.00 90.00 111 SER A CA 1
ATOM 921 C C . SER A 1 111 ? -28.260 0.584 29.224 1.00 90.00 111 SER A C 1
ATOM 923 O O . SER A 1 111 ? -28.172 0.382 30.437 1.00 90.00 111 SER A O 1
ATOM 925 N N . LEU A 1 112 ? -27.843 -0.323 28.336 1.00 91.25 112 LEU A N 1
ATOM 926 C CA . LEU A 1 112 ? -27.479 -1.690 28.716 1.00 91.25 112 LEU A CA 1
ATOM 927 C C . LEU A 1 112 ? -26.071 -1.789 29.309 1.00 91.25 112 LEU A C 1
ATOM 929 O O . LEU A 1 112 ? -25.167 -1.009 29.006 1.00 91.25 112 LEU A O 1
ATOM 933 N N . LYS A 1 113 ? -25.819 -2.804 30.142 1.00 91.06 113 LYS A N 1
ATOM 934 C CA . LYS A 1 113 ? -24.456 -3.086 30.618 1.00 91.06 113 LYS A CA 1
ATOM 935 C C . LYS A 1 113 ? -23.624 -3.733 29.513 1.00 91.06 113 LYS A C 1
ATOM 937 O O . LYS A 1 113 ? -24.126 -4.414 28.626 1.00 91.06 113 LYS A O 1
ATOM 942 N N . LYS A 1 114 ? -22.301 -3.578 29.607 1.00 91.00 114 LYS A N 1
ATOM 943 C CA . LYS A 1 114 ? -21.353 -4.066 28.594 1.00 91.00 114 LYS A CA 1
ATOM 944 C C . LYS A 1 114 ? -21.498 -5.567 28.300 1.00 91.00 114 LYS A C 1
ATOM 946 O O . LYS A 1 114 ? -21.408 -5.947 27.143 1.00 91.00 114 LYS A O 1
ATOM 951 N N . LYS A 1 115 ? -21.729 -6.399 29.324 1.00 91.06 115 LYS A N 1
ATOM 952 C CA . LYS A 1 115 ? -21.950 -7.848 29.156 1.00 91.06 115 LYS A CA 1
ATOM 953 C C . LYS A 1 115 ? -23.250 -8.155 28.407 1.00 91.06 115 LYS A C 1
ATOM 955 O O . LYS A 1 115 ? -23.226 -8.942 27.476 1.00 91.06 115 LYS A O 1
ATOM 960 N N . GLN A 1 116 ? -24.330 -7.443 28.729 1.00 91.19 116 GLN A N 1
ATOM 961 C CA . GLN A 1 116 ? -25.618 -7.599 28.046 1.00 91.19 116 GLN A CA 1
ATOM 962 C C . GLN A 1 116 ? -25.509 -7.236 26.561 1.00 91.19 116 GLN A C 1
ATOM 964 O O . GLN A 1 116 ? -26.047 -7.938 25.721 1.00 91.19 116 GLN A O 1
ATOM 969 N N . LEU A 1 117 ? -24.751 -6.188 26.219 1.00 92.12 117 LEU A N 1
ATOM 970 C CA . LEU A 1 117 ? -24.499 -5.820 24.820 1.00 92.12 117 LEU A CA 1
ATOM 971 C C . LEU A 1 117 ? -23.665 -6.863 24.064 1.00 92.12 117 LEU A C 1
ATOM 973 O O . LEU A 1 117 ? -23.894 -7.077 22.877 1.00 92.12 117 LEU A O 1
ATOM 977 N N . GLN A 1 118 ? -22.699 -7.497 24.734 1.00 94.38 118 GLN A N 1
ATOM 978 C CA . GLN A 1 118 ? -21.912 -8.579 24.134 1.00 94.38 118 GLN A CA 1
ATOM 979 C C . GLN A 1 118 ? -22.791 -9.788 23.828 1.00 94.38 118 GLN A C 1
ATOM 981 O O . GLN A 1 118 ? -22.693 -10.342 22.741 1.00 94.38 118 GLN A O 1
ATOM 986 N N . GLU A 1 119 ? -23.662 -10.161 24.764 1.00 91.62 119 GLU A N 1
ATOM 987 C CA . GLU A 1 119 ? -24.581 -11.290 24.617 1.00 91.62 119 GLU A CA 1
ATOM 988 C C . GLU A 1 119 ? -25.658 -11.010 23.559 1.00 91.62 119 GLU A C 1
ATOM 990 O O . GLU A 1 119 ? -25.884 -11.838 22.682 1.00 91.62 119 GLU A O 1
ATOM 995 N N . PHE A 1 120 ? -26.274 -9.825 23.589 1.00 90.06 120 PHE A N 1
ATOM 996 C CA . PHE A 1 120 ? -27.398 -9.475 22.717 1.00 90.06 120 PHE A CA 1
ATOM 997 C C . PHE A 1 120 ? -26.988 -9.302 21.251 1.00 90.06 120 PHE A C 1
ATOM 999 O O . PHE A 1 120 ? -27.665 -9.790 20.352 1.00 90.06 120 PHE A O 1
ATOM 1006 N N . PHE A 1 121 ? -25.857 -8.635 21.006 1.00 89.31 121 PHE A N 1
ATOM 1007 C CA . PHE A 1 121 ? -25.382 -8.349 19.650 1.00 89.31 121 PHE A CA 1
ATOM 1008 C C . PHE A 1 121 ? -24.264 -9.287 19.182 1.00 89.31 121 PHE A C 1
ATOM 1010 O O . PHE A 1 121 ? -23.777 -9.127 18.067 1.00 89.31 121 PHE A O 1
ATOM 1017 N N . GLN A 1 122 ? -23.838 -10.246 20.013 1.00 91.44 122 GLN A N 1
ATOM 1018 C CA . GLN A 1 122 ? -22.729 -11.172 19.730 1.00 91.44 122 GLN A CA 1
ATOM 1019 C C . GLN A 1 122 ? -21.428 -10.454 19.329 1.00 91.44 122 GLN A C 1
ATOM 1021 O O . GLN A 1 122 ? -20.702 -10.859 18.422 1.00 91.44 122 GLN A O 1
ATOM 1026 N N . ILE A 1 123 ? -21.132 -9.349 20.011 1.00 90.44 123 ILE A N 1
ATOM 1027 C CA . ILE A 1 123 ? -19.976 -8.485 19.734 1.00 90.44 123 ILE A CA 1
ATOM 1028 C C . ILE A 1 123 ? -18.961 -8.559 20.866 1.00 90.44 123 ILE A C 1
ATOM 1030 O O . ILE A 1 123 ? -19.296 -8.823 22.018 1.00 90.44 123 ILE A O 1
ATOM 1034 N N . THR A 1 124 ? -17.696 -8.280 20.560 1.00 91.62 124 THR A N 1
ATOM 1035 C CA . THR A 1 124 ? -16.639 -8.314 21.574 1.00 91.62 124 THR A CA 1
ATOM 1036 C C . THR A 1 124 ? -16.697 -7.102 22.503 1.00 91.62 124 THR A C 1
ATOM 1038 O O . THR A 1 124 ? -17.190 -6.026 22.157 1.00 91.62 124 THR A O 1
ATOM 1041 N N . ALA A 1 125 ? -16.099 -7.242 23.687 1.00 88.81 125 ALA A N 1
ATOM 1042 C CA . ALA A 1 125 ? -15.941 -6.153 24.646 1.00 88.81 125 ALA A CA 1
ATOM 1043 C C . ALA A 1 125 ? -15.320 -4.886 24.027 1.00 88.81 125 ALA A C 1
ATOM 1045 O O . ALA A 1 125 ? -15.785 -3.780 24.303 1.00 88.81 125 ALA A O 1
ATOM 1046 N N . GLY A 1 126 ? -14.295 -5.047 23.183 1.00 88.69 126 GLY A N 1
ATOM 1047 C CA . GLY A 1 126 ? -13.634 -3.929 22.506 1.00 88.69 126 GLY A CA 1
ATOM 1048 C C . GLY A 1 126 ? -14.527 -3.261 21.460 1.00 88.69 126 GLY A C 1
ATOM 1049 O O . GLY A 1 126 ? -14.536 -2.037 21.351 1.00 88.69 126 GLY A O 1
ATOM 1050 N N . GLN A 1 127 ? -15.341 -4.040 20.742 1.00 88.06 127 GLN A N 1
ATOM 1051 C CA . GLN A 1 127 ? -16.314 -3.502 19.792 1.00 88.06 127 GLN A CA 1
ATOM 1052 C C . GLN A 1 127 ? -17.421 -2.697 20.491 1.00 88.06 127 GLN A C 1
ATOM 1054 O O . GLN A 1 127 ? -17.841 -1.665 19.970 1.00 88.06 127 GLN A O 1
ATOM 1059 N N . VAL A 1 128 ? -17.867 -3.115 21.682 1.00 91.12 128 VAL A N 1
ATOM 1060 C CA . VAL A 1 128 ? -18.819 -2.331 22.493 1.00 91.12 128 VAL A CA 1
ATOM 1061 C C . VAL A 1 128 ? -18.223 -0.974 22.880 1.00 91.12 128 VAL A C 1
ATOM 1063 O O . VAL A 1 128 ? -18.873 0.057 22.703 1.00 91.12 128 VAL A O 1
ATOM 1066 N N . ASP A 1 129 ? -16.983 -0.954 23.379 1.00 91.38 129 ASP A N 1
ATOM 1067 C CA . ASP A 1 129 ? -16.319 0.295 23.779 1.00 91.38 129 ASP A CA 1
ATOM 1068 C C . ASP A 1 129 ? -16.104 1.225 22.581 1.00 91.38 129 ASP A C 1
ATOM 1070 O O . ASP A 1 129 ? -16.354 2.429 22.670 1.00 91.38 129 ASP A O 1
ATOM 1074 N N . TYR A 1 130 ? -15.684 0.663 21.445 1.00 90.31 130 TYR A N 1
ATOM 1075 C CA . TYR A 1 130 ? -15.508 1.394 20.196 1.00 90.31 130 TYR A CA 1
ATOM 1076 C C . TYR A 1 130 ? -16.801 2.097 19.762 1.00 90.31 130 TYR A C 1
ATOM 1078 O O . TYR A 1 130 ? -16.800 3.312 19.553 1.00 90.31 130 TYR A O 1
ATOM 1086 N N . ARG A 1 131 ? -17.920 1.364 19.715 1.00 91.00 131 ARG A N 1
ATOM 1087 C CA . ARG A 1 131 ? -19.229 1.906 19.315 1.00 91.00 131 ARG A CA 1
ATOM 1088 C C . ARG A 1 131 ? -19.756 2.958 20.290 1.00 91.00 131 ARG A C 1
ATOM 1090 O O . ARG A 1 131 ? -20.257 3.991 19.861 1.00 91.00 131 ARG A O 1
ATOM 1097 N N . ARG A 1 132 ? -19.564 2.773 21.600 1.00 91.81 132 ARG A N 1
ATOM 1098 C CA . ARG A 1 132 ? -19.909 3.795 22.609 1.00 91.81 132 ARG A CA 1
ATOM 1099 C C . ARG A 1 132 ? -19.089 5.069 22.468 1.00 91.81 132 ARG A C 1
ATOM 1101 O O . ARG A 1 132 ? -19.621 6.165 22.627 1.00 91.81 132 ARG A O 1
ATOM 1108 N N . ASN A 1 133 ? -17.796 4.939 22.189 1.00 90.81 133 ASN A N 1
ATOM 1109 C CA . ASN A 1 133 ? -16.930 6.092 21.969 1.00 90.81 133 ASN A CA 1
ATOM 1110 C C . ASN A 1 133 ? -17.310 6.847 20.692 1.00 90.81 133 ASN A C 1
ATOM 1112 O O . ASN A 1 133 ? -17.293 8.076 20.697 1.00 90.81 133 ASN A O 1
ATOM 1116 N N . LEU A 1 134 ? -17.697 6.135 19.632 1.00 90.00 134 LEU A N 1
ATOM 1117 C CA . LEU A 1 134 ? -18.245 6.745 18.420 1.00 90.00 134 LEU A CA 1
ATOM 1118 C C . LEU A 1 134 ? -19.552 7.486 18.696 1.00 90.00 134 LEU A C 1
ATOM 1120 O O . LEU A 1 134 ? -19.645 8.660 18.356 1.00 90.00 134 LEU A O 1
ATOM 1124 N N . LEU A 1 135 ? -20.499 6.863 19.401 1.00 92.12 135 LEU A N 1
ATOM 1125 C CA . LEU A 1 135 ? -21.763 7.499 19.776 1.00 92.12 135 LEU A CA 1
ATOM 1126 C C . LEU A 1 135 ? -21.547 8.806 20.559 1.00 92.12 135 LEU A C 1
ATOM 1128 O O . LEU A 1 135 ? -22.207 9.814 20.310 1.00 92.12 135 LEU A O 1
ATOM 1132 N N . LYS A 1 136 ? -20.584 8.818 21.491 1.00 90.00 136 LYS A N 1
ATOM 1133 C CA . LYS A 1 136 ? -20.207 10.032 22.235 1.00 90.00 136 LYS A CA 1
ATOM 1134 C C . LYS A 1 136 ? -19.652 11.134 21.332 1.00 90.00 136 LYS A C 1
ATOM 1136 O O . LYS A 1 136 ? -19.915 12.301 21.599 1.00 90.00 136 LYS A O 1
ATOM 1141 N N . ARG A 1 137 ? -18.874 10.779 20.304 1.00 87.94 137 ARG A N 1
ATOM 1142 C CA . ARG A 1 137 ? -18.334 11.742 19.329 1.00 87.94 137 ARG A CA 1
ATOM 1143 C C . ARG A 1 137 ? -19.449 12.327 18.468 1.00 87.94 137 ARG A C 1
ATOM 1145 O O . ARG A 1 137 ? -19.574 13.540 18.429 1.00 87.94 137 ARG A O 1
ATOM 1152 N N . MET A 1 138 ? -20.332 11.482 17.933 1.00 86.19 138 MET A N 1
ATOM 1153 C CA . MET A 1 138 ? -21.491 11.922 17.143 1.00 86.19 138 MET A CA 1
ATOM 1154 C C . MET A 1 138 ? -22.356 12.932 17.906 1.00 86.19 138 MET A C 1
ATOM 1156 O O . MET A 1 138 ? -22.692 13.984 17.381 1.00 86.19 138 MET A O 1
ATOM 1160 N N . LYS A 1 139 ? -22.649 12.669 19.187 1.00 84.38 139 LYS A N 1
ATOM 1161 C CA . LYS A 1 139 ? -23.416 13.600 20.035 1.00 84.38 139 LYS A CA 1
ATOM 1162 C C . LYS A 1 139 ? -22.686 14.906 20.357 1.00 84.38 139 LYS A C 1
ATOM 1164 O O . LYS A 1 139 ? -23.336 15.877 20.732 1.00 84.38 139 LYS A O 1
ATOM 1169 N N . LYS A 1 140 ? -21.353 14.925 20.282 1.00 81.06 140 LYS A N 1
ATOM 1170 C CA . LYS A 1 140 ? -20.536 16.117 20.541 1.00 81.06 140 LYS A CA 1
ATOM 1171 C C . LYS A 1 140 ? -20.489 17.046 19.328 1.00 81.06 140 LYS A C 1
ATOM 1173 O O . LYS A 1 140 ? -20.462 18.251 19.526 1.00 81.06 140 LYS A O 1
ATOM 1178 N N . ASP A 1 141 ? -20.520 16.488 18.122 1.00 67.19 141 ASP A N 1
ATOM 1179 C CA . ASP A 1 141 ? -20.438 17.245 16.866 1.00 67.19 141 ASP A CA 1
ATOM 1180 C C . ASP A 1 141 ? -21.785 17.888 16.458 1.00 67.19 141 ASP A C 1
ATOM 1182 O O . ASP A 1 141 ? -21.828 18.707 15.547 1.00 67.19 141 ASP A O 1
ATOM 1186 N N . ILE A 1 142 ? -22.883 17.548 17.149 1.00 59.56 142 ILE A N 1
ATOM 1187 C CA . ILE A 1 142 ? -24.239 18.105 16.945 1.00 59.56 142 ILE A CA 1
ATOM 1188 C C . ILE A 1 142 ? -24.492 19.354 17.833 1.00 59.56 142 ILE A C 1
ATOM 1190 O O . ILE A 1 142 ? -25.596 19.895 17.859 1.00 59.56 142 ILE A O 1
ATOM 1194 N N . LYS A 1 143 ? -23.485 19.830 18.577 1.00 46.59 143 LYS A N 1
ATOM 1195 C CA . LYS A 1 143 ? -23.589 20.954 19.523 1.00 46.59 143 LYS A CA 1
ATOM 1196 C C . LYS A 1 143 ? -22.795 22.168 19.062 1.00 46.59 143 LYS A C 1
ATOM 1198 O O . LYS A 1 143 ? -23.311 23.285 19.273 1.00 46.59 143 LYS A O 1
#